Protein AF-A0A319CU36-F1 (afdb_monomer)

Nearest PDB structures (foldseek):
  1zze-assembly2_B  TM=8.181E-01  e=4.217E-07  Sporobolomyces salmonicolor
  8jqk-assembly1_B  TM=8.251E-01  e=8.249E-07  Sporobolomyces salmonicolor
  8jqk-assembly1_A  TM=7.803E-01  e=7.714E-07  Sporobolomyces salmonicolor
  7xwu-assembly2_B  TM=7.631E-01  e=1.692E-02  Candida parapsilosis
  8wdw-assembly2_B  TM=3.072E-01  e=2.120E+00  uncultured bacterium

Organism: NCBI:txid1448320

Sequence (136 aa):
VYAASKTEGERQAWRWIEENKPGFGFNAVLPCFNVKWYVDVEDVARLCIISLLDRSVQSERIFAFGGPAHWEDTIPFLRKLRPENSRIPDAPVGLPRDKTVIHGRGRAEGLLRGFYGREGFTGVQESLRVGVEGME

pLDDT: mean 93.23, std 6.7, range [58.0, 98.44]

Structure (mmCIF, N/CA/C/O backbone):
data_AF-A0A319CU36-F1
#
_entry.id   AF-A0A319CU36-F1
#
loop_
_atom_site.group_PDB
_atom_site.id
_atom_site.type_symbol
_atom_site.label_atom_id
_atom_site.label_alt_id
_atom_site.label_comp_id
_atom_site.label_asym_id
_atom_site.label_entity_id
_atom_site.label_seq_id
_atom_site.pdbx_PDB_ins_code
_atom_site.Cartn_x
_atom_site.Cartn_y
_atom_site.Cartn_z
_atom_site.occupancy
_atom_site.B_iso_or_equiv
_atom_site.auth_seq_id
_atom_site.auth_comp_id
_atom_site.auth_asym_id
_atom_site.auth_atom_id
_atom_site.pdbx_PDB_model_num
ATOM 1 N N . VAL A 1 1 ? -14.267 13.720 -7.935 1.00 86.62 1 VAL A N 1
ATOM 2 C CA . VAL A 1 1 ? -15.339 12.853 -7.385 1.00 86.62 1 VAL A CA 1
ATOM 3 C C . VAL A 1 1 ? -14.776 11.657 -6.619 1.00 86.62 1 VAL A C 1
ATOM 5 O O . VAL A 1 1 ? -15.069 11.572 -5.439 1.00 86.62 1 VAL A O 1
ATOM 8 N N . TYR A 1 2 ? -13.917 10.807 -7.203 1.00 88.88 2 TYR A N 1
ATOM 9 C CA . TYR A 1 2 ? -13.408 9.591 -6.531 1.00 88.88 2 TYR A CA 1
ATOM 10 C C . TYR A 1 2 ? -12.750 9.823 -5.156 1.00 88.88 2 TYR A C 1
ATOM 12 O O . TYR A 1 2 ? -13.160 9.223 -4.169 1.00 88.88 2 TYR A O 1
ATOM 20 N N . ALA A 1 3 ? -11.741 10.700 -5.064 1.00 89.81 3 ALA A N 1
ATOM 21 C CA . ALA A 1 3 ? -11.032 10.913 -3.796 1.00 89.81 3 ALA A CA 1
ATOM 22 C C . ALA A 1 3 ? -11.975 11.447 -2.704 1.00 89.81 3 ALA A C 1
ATOM 24 O O . ALA A 1 3 ? -12.007 10.920 -1.599 1.00 89.81 3 ALA A O 1
ATOM 25 N N . ALA A 1 4 ? -12.816 12.427 -3.054 1.00 93.38 4 ALA A N 1
ATOM 26 C CA . ALA A 1 4 ? -13.830 12.963 -2.151 1.00 93.38 4 ALA A CA 1
ATOM 27 C C . ALA A 1 4 ? -14.831 11.887 -1.699 1.00 93.38 4 ALA A C 1
ATOM 29 O O . ALA A 1 4 ? -15.148 11.826 -0.518 1.00 93.38 4 ALA A O 1
ATOM 30 N N . SER A 1 5 ? -15.286 11.004 -2.597 1.00 94.50 5 SER A N 1
ATOM 31 C CA . SER A 1 5 ? -16.237 9.948 -2.236 1.00 94.50 5 SER A CA 1
ATOM 32 C C . SER A 1 5 ? -15.616 8.876 -1.340 1.00 94.50 5 SER A C 1
ATOM 34 O O . SER A 1 5 ? -16.299 8.364 -0.460 1.00 94.50 5 SER A O 1
ATOM 36 N N . LYS A 1 6 ? -14.333 8.533 -1.529 1.00 93.62 6 LYS A N 1
ATOM 37 C CA . LYS A 1 6 ? -13.625 7.590 -0.645 1.00 93.62 6 LYS A CA 1
ATOM 38 C C . LYS A 1 6 ? -13.392 8.181 0.744 1.00 93.62 6 LYS A C 1
ATOM 40 O O . LYS A 1 6 ? -13.687 7.509 1.726 1.00 93.62 6 LYS A O 1
ATOM 45 N N . THR A 1 7 ? -12.954 9.437 0.819 1.00 94.31 7 THR A N 1
ATOM 46 C CA . THR A 1 7 ? -12.798 10.150 2.094 1.00 94.31 7 THR A CA 1
ATOM 47 C C . THR A 1 7 ? -14.131 10.290 2.825 1.00 94.31 7 THR A C 1
ATOM 49 O O . THR A 1 7 ? -14.204 10.031 4.023 1.00 94.31 7 THR A O 1
ATOM 52 N N . GLU A 1 8 ? -15.198 10.669 2.116 1.00 97.56 8 GLU A N 1
ATOM 53 C CA . GLU A 1 8 ? -16.515 10.823 2.733 1.00 97.56 8 GLU A CA 1
ATOM 54 C C . GLU A 1 8 ? -17.094 9.482 3.182 1.00 97.56 8 GLU A C 1
ATOM 56 O O . GLU A 1 8 ? -17.619 9.392 4.286 1.00 97.56 8 GLU A O 1
ATOM 61 N N . GLY A 1 9 ? -16.954 8.430 2.369 1.00 96.88 9 GLY A N 1
ATOM 62 C CA . GLY A 1 9 ? -17.404 7.086 2.730 1.00 96.88 9 GLY A CA 1
ATOM 63 C C . GLY A 1 9 ? -16.720 6.561 3.992 1.00 96.88 9 GLY A C 1
ATOM 64 O O . GLY A 1 9 ? -17.396 6.059 4.885 1.00 96.88 9 GLY A O 1
ATOM 65 N N . GLU A 1 10 ? -15.400 6.745 4.105 1.00 97.00 10 GLU A N 1
ATOM 66 C CA . GLU A 1 10 ? -14.658 6.411 5.324 1.00 97.00 10 GLU A CA 1
ATOM 67 C C . GLU A 1 10 ? -15.176 7.225 6.524 1.00 97.00 10 GLU A C 1
ATOM 69 O O . GLU A 1 10 ? -15.488 6.655 7.568 1.00 97.00 10 GLU A O 1
ATOM 74 N N . ARG A 1 11 ? -15.347 8.547 6.375 1.00 97.81 11 ARG A N 1
ATOM 75 C CA . ARG A 1 11 ? -15.850 9.420 7.449 1.00 97.81 11 ARG A CA 1
ATOM 76 C C . ARG A 1 11 ? -17.236 9.004 7.945 1.00 97.81 11 ARG A C 1
ATOM 78 O O . ARG A 1 11 ? -17.469 9.016 9.150 1.00 97.81 11 ARG A O 1
ATOM 85 N N . GLN A 1 12 ? -18.147 8.652 7.038 1.00 98.25 12 GLN A N 1
ATOM 86 C CA . GLN A 1 12 ? -19.489 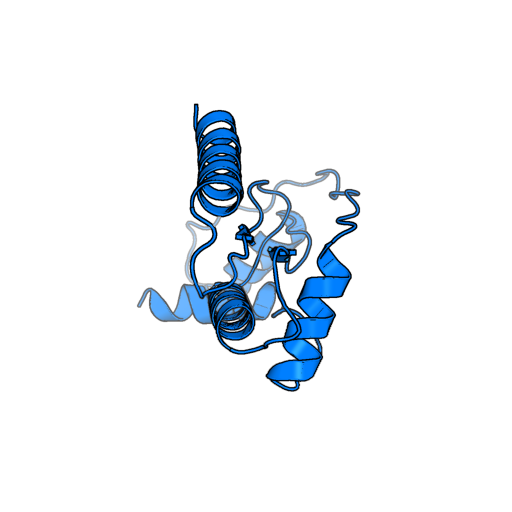8.200 7.413 1.00 98.25 12 GLN A CA 1
ATOM 87 C C . GLN A 1 12 ? -19.467 6.833 8.104 1.00 98.25 12 GLN A C 1
ATOM 89 O O . GLN A 1 12 ? -20.209 6.639 9.062 1.00 98.25 12 GLN A O 1
ATOM 94 N N . ALA A 1 13 ? -18.587 5.917 7.689 1.00 97.69 13 ALA A N 1
ATOM 95 C CA . ALA A 1 13 ? -18.415 4.641 8.381 1.00 97.69 13 ALA A CA 1
ATOM 96 C C . ALA A 1 13 ? -17.951 4.846 9.834 1.00 97.69 13 ALA A C 1
ATOM 98 O O . ALA A 1 13 ? -18.543 4.274 10.746 1.00 97.69 13 ALA A O 1
ATOM 99 N N . TRP A 1 14 ? -16.963 5.719 10.066 1.00 97.94 14 TRP A N 1
ATOM 100 C CA . TRP A 1 14 ? -16.499 6.036 11.423 1.00 97.94 14 TRP A CA 1
ATOM 101 C C . TRP A 1 14 ? -17.598 6.658 12.294 1.00 97.94 14 TRP A C 1
ATOM 103 O O . TRP A 1 14 ? -17.797 6.209 13.420 1.00 97.94 14 TRP A O 1
ATOM 113 N N . ARG A 1 15 ? -18.371 7.616 11.761 1.00 98.12 15 ARG A N 1
ATOM 114 C CA . ARG A 1 15 ? -19.523 8.198 12.479 1.00 98.12 15 ARG A CA 1
ATOM 115 C C . ARG A 1 15 ? -20.544 7.139 12.876 1.00 98.12 15 ARG A C 1
ATOM 117 O O . ARG A 1 15 ? -20.986 7.105 14.019 1.00 98.12 15 ARG A O 1
ATOM 124 N N . TRP A 1 16 ? -20.873 6.236 11.956 1.00 98.06 16 TRP A N 1
ATOM 125 C CA . TRP A 1 16 ? -21.824 5.167 12.237 1.00 98.06 16 TRP A CA 1
ATOM 126 C C . TRP A 1 16 ? -21.345 4.257 13.380 1.00 98.06 16 TRP A C 1
ATOM 128 O O . TRP A 1 16 ? -22.150 3.884 14.232 1.00 98.06 16 TRP A O 1
ATOM 138 N N . ILE A 1 17 ? -20.046 3.944 13.445 1.00 97.62 17 ILE A N 1
ATOM 139 C CA . ILE A 1 17 ? -19.456 3.156 14.540 1.00 97.62 17 ILE A CA 1
ATOM 140 C C . ILE A 1 17 ? -19.575 3.881 15.885 1.00 97.62 17 ILE A C 1
ATOM 142 O O . ILE A 1 17 ? -19.972 3.259 16.871 1.00 97.62 17 ILE A O 1
ATOM 146 N N . GLU A 1 18 ? -19.278 5.182 15.927 1.00 96.12 18 GLU A N 1
ATOM 147 C CA . GLU A 1 18 ? -19.400 6.006 17.140 1.00 96.12 18 GLU A CA 1
ATOM 148 C C . GLU A 1 18 ? -20.848 6.075 17.653 1.00 96.12 18 GLU A C 1
ATOM 150 O O . GLU A 1 18 ? -21.093 5.971 18.860 1.00 96.12 18 GLU A O 1
ATOM 155 N N . GLU A 1 19 ? -21.807 6.210 16.736 1.00 98.19 19 GLU A N 1
ATOM 156 C CA . GLU A 1 19 ? -23.235 6.325 17.040 1.00 98.19 19 GLU A CA 1
ATOM 157 C C . GLU A 1 19 ? -23.857 4.988 17.471 1.00 98.19 19 GLU A C 1
ATOM 159 O O . GLU A 1 19 ? -24.617 4.943 18.440 1.00 98.19 19 GLU A O 1
ATOM 164 N N . ASN A 1 20 ? -23.532 3.892 16.778 1.00 98.19 20 ASN A N 1
ATOM 165 C CA . ASN A 1 20 ? -24.232 2.610 16.928 1.00 98.19 20 ASN A CA 1
ATOM 166 C C . ASN A 1 20 ? -23.520 1.624 17.858 1.00 98.19 20 ASN A C 1
ATOM 168 O O . ASN A 1 20 ? -24.158 0.687 18.334 1.00 98.19 20 ASN A O 1
ATOM 172 N N . LYS A 1 21 ? -22.222 1.822 18.129 1.00 96.50 21 LYS A N 1
ATOM 173 C CA . LYS A 1 21 ? -21.414 1.012 19.061 1.00 96.50 21 LYS A CA 1
ATOM 174 C C . LYS A 1 21 ? -21.625 -0.501 18.881 1.00 96.50 21 LYS A C 1
ATOM 176 O O . LYS A 1 21 ? -22.011 -1.187 19.833 1.00 96.50 21 LYS A O 1
ATOM 181 N N . PRO A 1 22 ? -21.425 -1.035 17.664 1.00 95.81 22 PRO A N 1
ATOM 182 C CA . PRO A 1 22 ? -21.637 -2.453 17.410 1.00 95.81 22 PRO A CA 1
ATOM 183 C C . PRO A 1 22 ? -20.672 -3.319 18.232 1.00 95.81 22 PRO A C 1
ATOM 185 O O . PRO A 1 22 ? -19.607 -2.874 18.652 1.00 95.81 22 PRO A O 1
ATOM 188 N N . GLY A 1 23 ? -21.008 -4.599 18.405 1.00 94.44 23 GLY A N 1
ATOM 189 C CA . GLY A 1 23 ? -20.159 -5.568 19.115 1.00 94.44 23 GLY A CA 1
ATOM 190 C C . GLY A 1 23 ? -18.883 -5.991 18.371 1.00 94.44 23 GLY A C 1
ATOM 191 O O . GLY A 1 23 ? -18.237 -6.949 18.788 1.00 94.44 23 GLY A O 1
ATOM 192 N N . PHE A 1 24 ? -18.538 -5.330 17.264 1.00 92.19 24 PHE A N 1
ATOM 193 C CA . PHE A 1 24 ? -17.346 -5.597 16.462 1.00 92.19 24 PHE A CA 1
ATOM 194 C C . PHE A 1 24 ? -16.522 -4.320 16.273 1.00 92.19 24 PHE A C 1
ATOM 196 O O . PHE A 1 24 ? -17.062 -3.215 16.249 1.00 92.19 24 PHE A O 1
ATOM 203 N N . GLY A 1 25 ? -15.212 -4.483 16.095 1.00 91.44 25 GLY A N 1
ATOM 204 C CA . GLY A 1 25 ? -14.322 -3.395 15.703 1.00 91.44 25 GLY A CA 1
ATOM 205 C C . GLY A 1 25 ? -14.421 -3.070 14.221 1.00 91.44 25 GLY A C 1
ATOM 206 O O . GLY A 1 25 ? -14.632 -3.955 13.392 1.00 91.44 25 GLY A O 1
ATOM 207 N N . PHE A 1 26 ? -14.216 -1.803 13.881 1.00 95.44 26 PHE A N 1
ATOM 208 C CA . PHE A 1 26 ? -14.082 -1.359 12.500 1.00 95.44 26 PHE A CA 1
ATOM 209 C C . PHE A 1 26 ? -12.651 -0.899 12.245 1.00 95.44 26 PHE A C 1
ATOM 211 O O . PHE A 1 26 ? -12.070 -0.173 13.045 1.00 95.44 26 PHE A O 1
ATOM 218 N N . ASN A 1 27 ? -12.092 -1.333 11.122 1.00 97.38 27 ASN A N 1
ATOM 219 C CA . ASN A 1 27 ? -10.771 -0.957 10.644 1.00 97.38 27 ASN A CA 1
ATOM 220 C C . ASN A 1 27 ? -10.898 -0.566 9.170 1.00 97.38 27 ASN A C 1
ATOM 222 O O . ASN A 1 27 ? -11.701 -1.147 8.436 1.00 97.38 27 ASN A O 1
ATOM 226 N N . ALA A 1 28 ? -10.078 0.376 8.719 1.00 97.00 28 ALA A N 1
ATOM 227 C CA . ALA A 1 28 ? -9.982 0.739 7.312 1.00 97.00 28 ALA A CA 1
ATOM 228 C C . ALA A 1 28 ? -8.638 0.262 6.753 1.00 97.00 28 ALA A C 1
ATOM 230 O O . ALA A 1 28 ? -7.589 0.636 7.272 1.00 97.00 28 ALA A O 1
ATOM 231 N N . VAL A 1 29 ? -8.653 -0.526 5.675 1.00 97.12 29 VAL A N 1
ATOM 232 C CA . VAL A 1 29 ? -7.446 -0.877 4.908 1.00 97.12 29 VAL A CA 1
ATOM 233 C C . VAL A 1 29 ? -7.381 0.031 3.685 1.00 97.12 29 VAL A C 1
ATOM 235 O O . VAL A 1 29 ? -8.282 0.027 2.847 1.00 97.12 29 VAL A O 1
ATOM 238 N N . LEU A 1 30 ? -6.325 0.836 3.599 1.00 95.06 30 LEU A N 1
ATOM 239 C CA . LEU A 1 30 ? -6.154 1.875 2.590 1.00 95.06 30 LEU A CA 1
ATOM 240 C C . LEU A 1 30 ? -5.069 1.457 1.590 1.00 95.06 30 LEU A C 1
ATOM 242 O O . LEU A 1 30 ? -3.883 1.662 1.872 1.00 95.06 30 LEU A O 1
ATOM 246 N N . PRO A 1 31 ? -5.440 0.885 0.431 1.00 92.06 31 PRO A N 1
ATOM 247 C CA . PRO A 1 31 ? -4.502 0.674 -0.662 1.00 92.06 31 PRO A CA 1
ATOM 248 C C . PRO A 1 31 ? -4.105 2.007 -1.307 1.00 92.06 31 PRO A C 1
ATOM 250 O O . PRO A 1 31 ? -4.860 2.986 -1.290 1.00 92.06 31 PRO A O 1
ATOM 253 N N . CYS A 1 32 ? -2.906 2.043 -1.889 1.00 83.25 32 CYS A N 1
ATOM 254 C CA . CYS A 1 32 ? -2.379 3.235 -2.543 1.00 83.25 32 CYS A CA 1
ATOM 255 C C . CYS A 1 32 ? -3.287 3.721 -3.689 1.00 83.25 32 CYS A C 1
ATOM 257 O O . CYS A 1 32 ? -3.664 2.968 -4.584 1.00 83.25 32 CYS A O 1
ATOM 259 N N . PHE A 1 33 ? -3.622 5.014 -3.662 1.00 70.06 33 PHE A N 1
ATOM 260 C CA . PHE A 1 33 ? -4.415 5.689 -4.699 1.00 70.06 33 PHE A CA 1
ATOM 261 C C . PHE A 1 33 ? -3.537 6.371 -5.764 1.00 70.06 33 PHE A C 1
ATOM 263 O O . PHE A 1 33 ? -3.977 6.645 -6.878 1.00 70.06 33 PHE A O 1
ATOM 270 N N . ASN A 1 34 ? -2.288 6.676 -5.419 1.00 63.12 34 ASN A N 1
ATOM 271 C CA . ASN A 1 34 ? -1.341 7.389 -6.261 1.00 63.12 34 ASN A CA 1
ATOM 272 C C . ASN A 1 34 ? -0.592 6.425 -7.191 1.00 63.12 34 ASN A C 1
ATOM 274 O O . ASN A 1 34 ? 0.024 5.474 -6.726 1.00 63.12 34 ASN A O 1
ATOM 278 N N . VAL A 1 35 ? -0.528 6.761 -8.487 1.00 63.53 35 VAL A N 1
ATOM 279 C CA . VAL A 1 35 ? 0.221 6.057 -9.564 1.00 63.53 35 VAL A CA 1
ATOM 280 C C . VAL A 1 35 ? 1.733 5.891 -9.320 1.00 63.53 35 VAL A C 1
ATOM 282 O O . VAL A 1 35 ? 2.470 5.462 -10.201 1.00 63.53 35 VAL A O 1
ATOM 285 N N . LYS A 1 36 ? 2.222 6.300 -8.151 1.00 85.75 36 LYS A N 1
ATOM 286 C CA . LYS A 1 36 ? 3.626 6.267 -7.745 1.00 85.75 36 LYS A CA 1
ATOM 287 C C . LYS A 1 36 ? 3.926 5.174 -6.734 1.00 85.75 36 LYS A C 1
ATOM 289 O O . LYS A 1 36 ? 5.093 4.942 -6.457 1.00 85.75 36 LYS A O 1
ATOM 294 N N . TRP A 1 37 ? 2.904 4.527 -6.186 1.00 93.31 37 TRP A N 1
ATOM 295 C CA . TRP A 1 37 ? 3.038 3.404 -5.273 1.00 93.31 37 TRP A CA 1
ATOM 296 C C . TRP A 1 37 ? 2.202 2.240 -5.788 1.00 93.31 37 TRP A C 1
ATOM 298 O O . TRP A 1 37 ? 1.198 2.443 -6.469 1.00 93.31 37 TRP A O 1
ATOM 308 N N . TYR A 1 38 ? 2.636 1.028 -5.476 1.00 93.81 38 TYR A N 1
ATOM 309 C CA . TYR A 1 38 ? 1.877 -0.190 -5.729 1.00 93.81 38 TYR A CA 1
ATOM 310 C C . TYR A 1 38 ? 1.645 -0.926 -4.412 1.00 93.81 38 TYR A C 1
ATOM 312 O O . TYR A 1 38 ? 2.315 -0.678 -3.403 1.00 93.81 38 TYR A O 1
ATOM 320 N N . VAL A 1 39 ? 0.714 -1.866 -4.442 1.00 96.38 39 VAL A N 1
ATOM 321 C CA . VAL A 1 39 ? 0.551 -2.886 -3.416 1.00 96.38 39 VAL A CA 1
ATOM 322 C C . VAL A 1 39 ? 0.071 -4.159 -4.095 1.00 96.38 39 VAL A C 1
ATOM 324 O O . VAL A 1 39 ? -0.734 -4.095 -5.024 1.00 96.38 39 VAL A O 1
ATOM 327 N N . ASP A 1 40 ? 0.592 -5.298 -3.654 1.00 96.31 40 ASP A N 1
ATOM 328 C CA . ASP A 1 40 ? 0.130 -6.591 -4.133 1.00 96.31 40 ASP A CA 1
ATOM 329 C C . ASP A 1 40 ? -1.273 -6.901 -3.591 1.00 96.31 40 ASP A C 1
ATOM 331 O O . ASP A 1 40 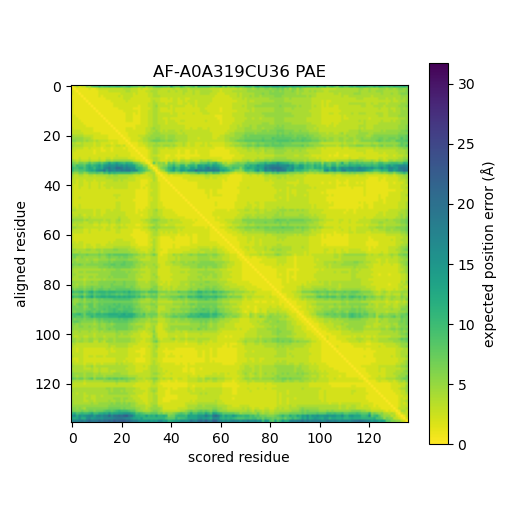? -1.583 -6.629 -2.425 1.00 96.31 40 ASP A O 1
ATOM 335 N N . VAL A 1 41 ? -2.140 -7.455 -4.441 1.00 95.81 41 VAL A N 1
ATOM 336 C CA . VAL A 1 41 ? -3.542 -7.715 -4.085 1.00 95.81 41 VAL A CA 1
ATOM 337 C C . VAL A 1 41 ? -3.670 -8.727 -2.948 1.00 95.81 41 VAL A C 1
ATOM 339 O O . VAL A 1 41 ? -4.544 -8.578 -2.090 1.00 95.81 41 VAL A O 1
ATOM 342 N N . GLU A 1 42 ? -2.780 -9.716 -2.877 1.00 97.06 42 GLU A N 1
ATOM 343 C CA . GLU A 1 42 ? -2.809 -10.682 -1.793 1.00 97.06 42 GLU A CA 1
ATOM 344 C C . GLU A 1 42 ? -2.370 -10.050 -0.470 1.00 97.06 42 GLU A C 1
ATOM 346 O O . GLU A 1 42 ? -2.857 -10.441 0.588 1.00 97.06 42 GLU A O 1
ATOM 351 N N . AS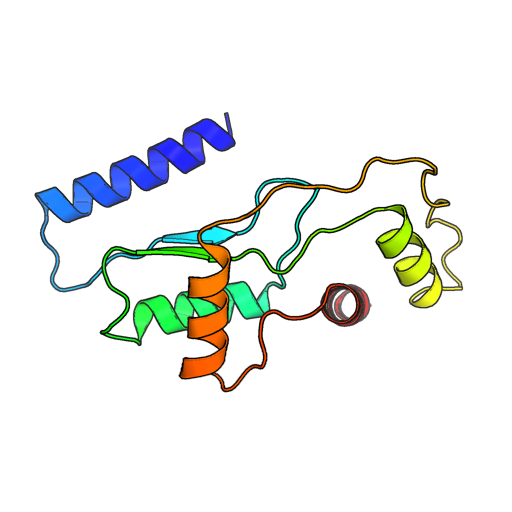P A 1 43 ? -1.476 -9.058 -0.486 1.00 98.19 43 ASP A N 1
ATOM 352 C CA . ASP A 1 43 ? -1.127 -8.319 0.732 1.00 98.19 43 ASP A CA 1
ATOM 353 C C . ASP A 1 43 ? -2.287 -7.473 1.245 1.00 98.19 43 ASP A C 1
ATOM 355 O O . ASP A 1 43 ? -2.517 -7.423 2.454 1.00 98.19 43 ASP A O 1
ATOM 359 N N . VAL A 1 44 ? -3.075 -6.873 0.349 1.00 98.00 44 VAL A N 1
ATOM 360 C CA . VAL A 1 44 ? -4.326 -6.206 0.739 1.00 98.00 44 VAL A CA 1
ATOM 361 C C . VAL A 1 44 ? -5.286 -7.214 1.375 1.00 98.00 44 VAL A C 1
ATOM 363 O O . VAL A 1 44 ? -5.824 -6.948 2.449 1.00 98.00 44 VAL A O 1
ATOM 366 N N . ALA A 1 45 ? -5.456 -8.394 0.770 1.00 98.06 45 ALA A N 1
ATOM 367 C CA . ALA A 1 45 ? -6.312 -9.447 1.316 1.00 98.06 45 ALA A CA 1
ATOM 368 C C . ALA A 1 45 ? -5.833 -9.929 2.698 1.00 98.06 45 ALA A C 1
ATOM 370 O O . ALA A 1 45 ? -6.635 -10.029 3.629 1.00 98.06 45 ALA A O 1
ATOM 371 N N . ARG A 1 46 ? -4.523 -10.151 2.867 1.00 98.38 46 ARG A N 1
ATOM 372 C CA . ARG A 1 46 ? -3.913 -10.503 4.158 1.00 98.38 46 ARG A CA 1
ATOM 373 C C . ARG A 1 46 ? -4.195 -9.438 5.212 1.00 98.38 46 ARG A C 1
ATOM 375 O O . ARG A 1 46 ? -4.620 -9.789 6.309 1.00 98.38 46 ARG A O 1
ATOM 382 N N . LEU A 1 47 ? -4.022 -8.156 4.888 1.00 98.44 47 LEU A N 1
ATOM 383 C CA . LEU A 1 47 ? -4.308 -7.053 5.812 1.00 98.44 47 LEU A CA 1
ATOM 384 C C . LEU A 1 47 ? -5.794 -6.971 6.185 1.00 98.44 47 LEU A C 1
ATOM 386 O O . LEU A 1 47 ? -6.101 -6.726 7.351 1.00 98.44 47 LEU A O 1
ATOM 390 N N . CYS A 1 48 ? -6.715 -7.237 5.256 1.00 98.06 48 CYS A N 1
ATOM 391 C CA . CYS A 1 48 ? -8.144 -7.341 5.567 1.00 98.06 48 CYS A CA 1
ATOM 392 C C . CYS A 1 48 ? -8.435 -8.497 6.538 1.00 98.06 48 CYS A C 1
ATOM 394 O O . CYS A 1 48 ? -9.171 -8.310 7.503 1.00 98.06 48 CYS A O 1
ATOM 396 N N . ILE A 1 49 ? -7.827 -9.671 6.326 1.00 98.19 49 ILE A N 1
ATOM 397 C CA . ILE A 1 49 ? -7.980 -10.829 7.223 1.00 98.19 49 ILE A CA 1
ATOM 398 C C . ILE A 1 49 ? -7.419 -10.515 8.613 1.00 98.19 49 ILE A C 1
ATOM 400 O O . ILE A 1 49 ? -8.081 -10.772 9.615 1.00 98.19 49 ILE A O 1
ATOM 404 N N . ILE A 1 50 ? -6.232 -9.909 8.686 1.00 97.88 50 ILE A N 1
ATOM 405 C CA . ILE A 1 50 ? -5.627 -9.484 9.955 1.00 97.88 50 ILE A CA 1
ATOM 406 C C . ILE A 1 50 ? -6.551 -8.510 10.685 1.00 97.88 50 ILE A C 1
ATOM 408 O O . ILE A 1 50 ? -6.826 -8.699 11.863 1.00 97.88 50 ILE A O 1
ATOM 412 N N . SER A 1 51 ? -7.089 -7.519 9.972 1.00 96.56 51 SER A N 1
ATOM 413 C CA . SER A 1 51 ? -8.015 -6.523 10.529 1.00 96.56 51 SER A CA 1
ATOM 414 C C . SER A 1 51 ? -9.291 -7.130 11.111 1.00 96.56 51 SER A C 1
ATOM 416 O O . SER A 1 51 ? -9.945 -6.492 11.933 1.00 96.56 51 SER A O 1
ATOM 418 N N . LEU A 1 52 ? -9.672 -8.324 10.653 1.00 96.06 52 LEU A N 1
ATOM 419 C CA . LEU A 1 52 ? -10.845 -9.047 11.128 1.00 96.06 52 LEU A CA 1
ATOM 420 C C . LEU A 1 52 ? -10.519 -9.975 12.308 1.00 96.06 52 LEU A C 1
ATOM 422 O O . LEU A 1 52 ? -11.345 -10.132 13.204 1.00 96.06 52 LEU A O 1
ATOM 426 N N . LEU A 1 53 ? -9.349 -10.620 12.293 1.00 96.38 53 LEU A N 1
ATOM 427 C CA . LEU A 1 53 ? -9.015 -11.711 13.215 1.00 96.38 53 LEU A CA 1
ATOM 428 C C . LEU A 1 53 ? -8.126 -11.288 14.392 1.00 96.38 53 LEU A C 1
ATOM 430 O O . LEU A 1 53 ? -8.228 -11.871 15.474 1.00 96.38 53 LEU A O 1
ATOM 434 N N . ASP A 1 54 ? -7.252 -10.302 14.204 1.00 95.62 54 ASP A N 1
ATOM 435 C CA . ASP A 1 54 ? -6.343 -9.838 15.248 1.00 95.62 54 ASP A CA 1
ATOM 436 C C . ASP A 1 54 ? -7.051 -8.834 16.165 1.00 95.62 54 ASP A C 1
ATOM 438 O O . ASP A 1 54 ? -7.310 -7.684 15.808 1.00 95.62 54 ASP A O 1
ATOM 442 N N . ARG A 1 55 ? -7.342 -9.267 17.396 1.00 93.44 55 ARG A N 1
ATOM 443 C CA . ARG A 1 55 ? -8.012 -8.436 18.408 1.00 93.44 55 ARG A CA 1
ATOM 444 C C . ARG A 1 55 ? -7.194 -7.217 18.840 1.00 93.44 55 ARG A C 1
ATOM 446 O O . ARG A 1 55 ? -7.765 -6.318 19.447 1.00 93.44 55 ARG A O 1
ATOM 453 N N . SER A 1 56 ? -5.888 -7.181 18.562 1.00 93.75 56 SER A N 1
ATOM 454 C CA . SER A 1 56 ? -5.055 -6.000 18.816 1.00 93.75 56 SER A CA 1
ATOM 455 C C . SER A 1 56 ? -5.244 -4.899 17.770 1.00 93.75 56 SER A C 1
ATOM 457 O O . SER A 1 56 ? -4.829 -3.768 18.006 1.00 93.75 56 SER A O 1
ATOM 459 N N . VAL A 1 57 ? -5.885 -5.210 16.639 1.00 96.38 57 VAL A N 1
ATOM 460 C CA . VAL A 1 57 ? -6.131 -4.280 15.536 1.00 96.38 57 VAL A CA 1
ATOM 461 C C . VAL A 1 57 ? -7.567 -3.788 15.622 1.00 96.38 57 VAL A C 1
ATOM 463 O O . VAL A 1 57 ? -8.496 -4.464 15.181 1.00 96.38 57 VAL A O 1
ATOM 466 N N . GLN A 1 58 ? -7.773 -2.630 16.241 1.00 94.69 58 GLN A N 1
ATOM 467 C CA . GLN A 1 58 ? -9.102 -2.065 16.483 1.00 94.69 58 GLN A CA 1
ATOM 468 C C . GLN A 1 58 ? -9.085 -0.560 16.240 1.00 94.69 58 GLN A C 1
ATOM 470 O O . GLN A 1 58 ? -8.227 0.144 16.772 1.00 94.69 58 GLN A O 1
ATOM 475 N N . SER A 1 59 ? -10.061 -0.063 15.479 1.00 95.44 59 SER A N 1
ATOM 476 C CA . SER A 1 59 ? -10.181 1.359 15.145 1.00 95.44 59 SER A CA 1
ATOM 477 C C . SER A 1 59 ? -8.938 1.923 14.444 1.00 95.44 59 SER A C 1
ATOM 479 O O . SER A 1 59 ? -8.556 3.073 14.657 1.00 95.44 59 SER A O 1
ATOM 481 N N . GLU A 1 60 ? -8.294 1.114 13.596 1.00 96.69 60 GLU A N 1
ATOM 482 C CA . GLU A 1 60 ? -7.074 1.484 12.876 1.00 96.69 60 GLU A CA 1
ATOM 483 C C . GLU A 1 60 ? -7.330 1.839 11.404 1.00 96.69 60 GLU A C 1
ATOM 485 O O . GLU A 1 60 ? -8.192 1.279 10.721 1.00 96.69 60 GLU A O 1
ATOM 490 N N . ARG A 1 61 ? -6.491 2.745 10.888 1.00 96.81 61 ARG A N 1
ATOM 491 C CA . ARG A 1 61 ? -6.300 2.990 9.453 1.00 96.81 61 ARG A CA 1
ATOM 492 C C . ARG A 1 61 ? -4.985 2.347 9.025 1.00 96.81 61 ARG A C 1
ATOM 494 O O . ARG A 1 61 ? -3.911 2.819 9.393 1.00 96.81 61 ARG A O 1
ATOM 501 N N . ILE A 1 62 ? -5.064 1.276 8.247 1.00 97.56 62 ILE A N 1
ATOM 502 C CA . ILE A 1 62 ? -3.923 0.456 7.839 1.00 97.56 62 ILE A CA 1
ATOM 503 C C . ILE A 1 62 ? -3.497 0.855 6.430 1.00 97.56 62 ILE A C 1
ATOM 505 O O . ILE A 1 62 ? -4.238 0.682 5.464 1.00 97.56 62 ILE A O 1
ATOM 509 N N . PHE A 1 63 ? -2.281 1.377 6.302 1.00 96.38 63 PHE A N 1
ATOM 510 C CA . PHE A 1 63 ? -1.751 1.891 5.042 1.00 96.38 63 PHE A CA 1
ATOM 511 C C . PHE A 1 63 ? -1.079 0.766 4.245 1.00 96.38 63 PHE A C 1
ATOM 513 O O . PHE A 1 63 ? 0.098 0.461 4.444 1.00 96.38 63 PHE A O 1
ATOM 520 N N . ALA A 1 64 ? -1.824 0.175 3.311 1.00 96.88 64 ALA A N 1
ATOM 521 C CA . ALA A 1 64 ? -1.370 -0.902 2.436 1.00 96.88 64 A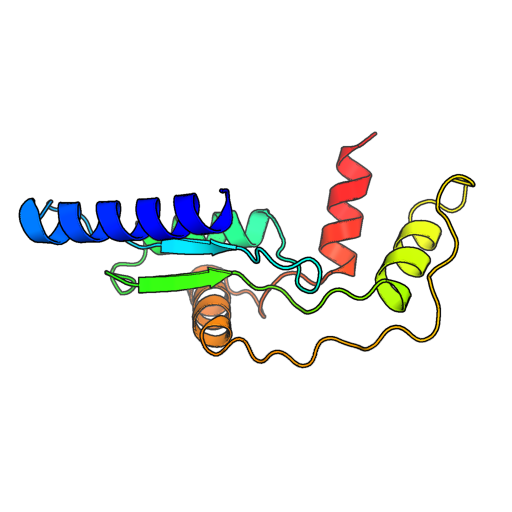LA A CA 1
ATOM 522 C C . ALA A 1 64 ? -0.572 -0.344 1.238 1.00 96.88 64 ALA A C 1
ATOM 524 O O . ALA A 1 64 ? -1.090 -0.189 0.133 1.00 96.88 64 ALA A O 1
ATOM 525 N N . PHE A 1 65 ? 0.692 0.011 1.486 1.00 96.12 65 PHE A N 1
ATOM 526 C CA . PHE A 1 65 ? 1.606 0.624 0.516 1.00 96.12 65 PHE A CA 1
ATOM 527 C C . PHE A 1 65 ? 2.852 -0.258 0.358 1.00 96.12 65 PHE A C 1
ATOM 529 O O . PHE A 1 65 ? 3.783 -0.177 1.161 1.00 96.12 65 PHE A O 1
ATOM 536 N N . GLY A 1 66 ? 2.874 -1.095 -0.683 1.00 94.81 66 GLY A N 1
ATOM 537 C CA . GLY A 1 66 ? 3.926 -2.087 -0.920 1.00 94.81 66 GLY A CA 1
ATOM 538 C C . GLY A 1 66 ? 5.292 -1.457 -1.163 1.00 94.81 66 GLY A C 1
ATOM 539 O O . GLY A 1 66 ? 6.251 -1.708 -0.429 1.00 94.81 66 GLY A O 1
ATOM 540 N N . GLY A 1 67 ? 5.360 -0.550 -2.131 1.00 93.38 67 GLY A N 1
ATOM 541 C CA . GLY A 1 67 ? 6.559 0.228 -2.418 1.00 93.38 67 GLY A CA 1
ATOM 542 C C . GLY A 1 67 ? 6.324 1.272 -3.507 1.00 93.38 67 GLY A C 1
ATOM 543 O O . GLY A 1 67 ? 5.258 1.279 -4.131 1.00 93.38 67 GLY A O 1
ATOM 544 N N . PRO A 1 68 ? 7.301 2.158 -3.751 1.00 92.25 68 PRO A N 1
ATOM 545 C CA . PRO A 1 68 ? 7.246 3.066 -4.882 1.00 92.25 68 PRO A CA 1
ATOM 546 C C . PRO A 1 68 ? 7.329 2.278 -6.198 1.00 92.25 68 PRO A C 1
ATOM 548 O O . PRO A 1 68 ? 8.101 1.330 -6.326 1.00 92.25 68 PRO A O 1
ATOM 551 N N . ALA A 1 69 ? 6.539 2.690 -7.183 1.00 88.75 69 ALA A N 1
ATOM 552 C CA . ALA A 1 69 ? 6.576 2.205 -8.554 1.00 88.75 69 ALA A CA 1
ATOM 553 C C . ALA A 1 69 ? 7.168 3.293 -9.457 1.00 88.75 69 ALA A C 1
ATOM 555 O O . ALA A 1 69 ? 6.810 4.471 -9.356 1.00 88.75 69 ALA A O 1
ATOM 556 N N . HIS A 1 70 ? 8.068 2.903 -10.357 1.00 91.38 70 HIS A N 1
ATOM 557 C CA . HIS A 1 70 ? 8.721 3.825 -11.277 1.00 91.38 70 HIS A CA 1
ATOM 558 C C . HIS A 1 70 ? 8.764 3.243 -12.687 1.00 91.38 70 HIS A C 1
ATOM 560 O O . HIS A 1 70 ? 9.154 2.095 -12.873 1.00 91.38 70 HIS A O 1
ATOM 566 N N . TRP A 1 71 ? 8.391 4.036 -13.693 1.00 91.19 71 TRP A N 1
ATOM 567 C CA . TRP A 1 71 ? 8.272 3.540 -15.067 1.00 91.19 71 TRP A CA 1
ATOM 568 C C . TRP A 1 71 ? 9.602 3.074 -15.666 1.00 91.19 71 TRP A C 1
ATOM 570 O O . TRP A 1 71 ? 9.600 2.080 -16.388 1.00 91.19 71 TRP A O 1
ATOM 580 N N . GLU A 1 72 ? 10.720 3.717 -15.308 1.00 92.12 72 GLU A N 1
ATOM 581 C CA . GLU A 1 72 ? 12.065 3.273 -15.722 1.00 92.12 72 GLU A CA 1
ATOM 582 C C . GLU A 1 72 ? 12.464 1.913 -15.130 1.00 92.12 72 GLU A C 1
ATOM 584 O O . GLU A 1 72 ? 13.356 1.274 -15.669 1.00 92.12 72 GLU A O 1
ATOM 589 N N . ASP A 1 73 ? 11.787 1.434 -14.079 1.00 90.38 73 ASP A N 1
ATOM 590 C CA . ASP A 1 73 ? 12.046 0.110 -13.496 1.00 90.38 73 ASP A CA 1
ATOM 591 C C . ASP A 1 73 ? 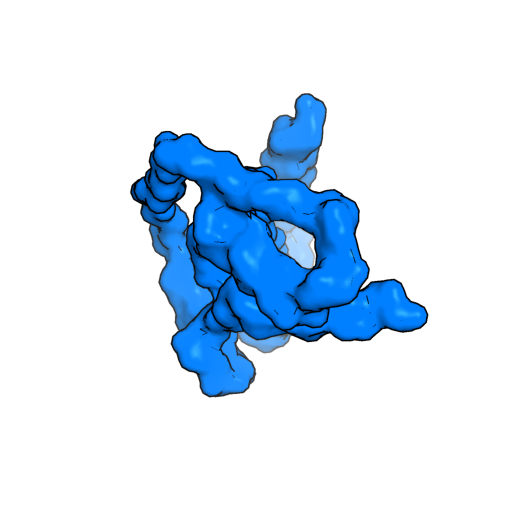10.985 -0.911 -13.951 1.00 90.38 73 ASP A C 1
ATOM 593 O O . ASP A 1 73 ? 11.298 -2.047 -14.313 1.00 90.38 73 ASP A O 1
ATOM 597 N N . THR A 1 74 ? 9.714 -0.495 -13.974 1.00 92.00 74 THR A N 1
ATOM 598 C CA . THR A 1 74 ? 8.561 -1.350 -14.283 1.00 92.00 74 THR A CA 1
ATOM 599 C C . THR A 1 74 ? 8.526 -1.791 -15.745 1.00 92.00 74 THR A C 1
ATOM 601 O O . THR A 1 74 ? 8.316 -2.972 -16.018 1.00 92.00 74 THR A O 1
ATOM 604 N N . ILE A 1 75 ? 8.725 -0.876 -16.703 1.00 93.94 75 ILE A N 1
ATOM 605 C CA . ILE A 1 75 ? 8.612 -1.201 -18.136 1.00 93.94 75 ILE A CA 1
ATOM 606 C C . ILE A 1 75 ? 9.705 -2.179 -18.589 1.00 93.94 75 ILE A C 1
ATOM 608 O O . ILE A 1 75 ? 9.357 -3.180 -19.221 1.00 93.94 75 ILE A O 1
ATOM 612 N N . PRO A 1 76 ? 10.998 -1.984 -18.255 1.00 94.31 76 PRO A N 1
ATOM 613 C CA . PRO A 1 76 ? 12.027 -2.958 -18.613 1.00 94.31 76 PRO A CA 1
ATOM 614 C C . PRO A 1 76 ? 11.752 -4.345 -18.031 1.00 94.31 76 PRO A C 1
ATOM 616 O O . PRO A 1 76 ? 11.966 -5.354 -18.705 1.00 94.31 76 PRO A O 1
ATOM 619 N N . PHE A 1 77 ? 11.219 -4.410 -16.808 1.00 94.31 77 PHE A N 1
ATOM 620 C CA . PHE A 1 77 ? 10.836 -5.678 -16.201 1.00 94.31 77 PHE A CA 1
ATOM 621 C C . PHE A 1 77 ? 9.659 -6.346 -16.930 1.00 94.31 77 PHE A C 1
ATOM 623 O O . PHE A 1 77 ? 9.735 -7.534 -17.235 1.00 94.31 77 PHE A O 1
ATOM 630 N N . LEU A 1 78 ? 8.617 -5.594 -17.302 1.00 93.31 78 LEU A N 1
ATOM 631 C CA . LEU A 1 78 ? 7.507 -6.114 -18.113 1.00 93.31 78 LEU A CA 1
ATOM 632 C C . LEU A 1 78 ? 7.978 -6.650 -19.473 1.00 93.31 78 LEU A C 1
ATOM 634 O O . LEU A 1 78 ? 7.549 -7.724 -19.889 1.00 93.31 78 LEU A O 1
ATOM 638 N N . ARG A 1 79 ? 8.904 -5.951 -20.143 1.00 94.31 79 ARG A N 1
ATOM 639 C CA . ARG A 1 79 ? 9.515 -6.429 -21.396 1.00 94.31 79 ARG A CA 1
ATOM 640 C C . ARG A 1 79 ? 10.296 -7.724 -21.189 1.00 94.31 79 ARG A C 1
ATOM 642 O O . ARG A 1 79 ? 10.214 -8.615 -22.023 1.00 94.31 79 ARG A O 1
ATOM 649 N N . LYS A 1 80 ? 11.008 -7.863 -20.064 1.00 94.25 80 LYS A N 1
ATOM 650 C CA . LYS A 1 80 ? 11.691 -9.114 -19.701 1.00 94.25 80 LYS A CA 1
ATOM 651 C C . LYS A 1 80 ? 10.705 -10.266 -19.473 1.00 94.25 80 LYS A C 1
ATOM 653 O O . LYS A 1 80 ? 11.012 -11.391 -19.848 1.00 94.25 80 LYS A O 1
ATOM 658 N N . LEU A 1 81 ? 9.543 -10.000 -18.875 1.00 93.81 81 LEU A N 1
ATOM 659 C CA . LEU A 1 81 ? 8.496 -11.009 -18.663 1.00 93.81 81 LEU A CA 1
ATOM 660 C C . LEU A 1 81 ? 7.769 -11.418 -19.953 1.00 93.81 81 LEU A C 1
ATOM 662 O O . LEU A 1 81 ? 7.198 -12.509 -20.016 1.00 93.81 81 LEU A O 1
ATOM 666 N N . ARG A 1 82 ? 7.744 -10.543 -20.965 1.00 92.31 82 ARG A N 1
ATOM 667 C CA . ARG A 1 82 ? 7.050 -10.752 -22.245 1.00 92.31 82 ARG A CA 1
ATOM 668 C C . ARG A 1 82 ? 7.919 -10.272 -23.420 1.00 92.31 82 ARG A C 1
ATOM 670 O O . ARG A 1 82 ? 7.554 -9.294 -24.075 1.00 92.31 82 ARG A O 1
ATOM 677 N N . PRO A 1 83 ? 9.048 -10.949 -23.706 1.00 93.25 83 PRO A N 1
ATOM 678 C CA . PRO A 1 83 ? 10.006 -10.504 -24.723 1.00 93.25 83 PRO A CA 1
ATOM 679 C C . PRO A 1 83 ? 9.404 -10.470 -26.133 1.00 93.25 83 PRO A C 1
ATOM 681 O O . PRO A 1 83 ? 9.743 -9.595 -26.923 1.00 93.25 83 PRO A O 1
ATOM 684 N N . GLU A 1 84 ? 8.450 -11.360 -26.413 1.00 92.69 84 GLU A N 1
ATOM 685 C CA . GLU A 1 84 ? 7.761 -11.446 -27.706 1.00 92.69 84 GLU A CA 1
ATOM 686 C C . GLU A 1 84 ? 6.693 -10.352 -27.907 1.00 92.69 84 GLU A C 1
ATOM 688 O O . GLU A 1 84 ? 6.141 -10.199 -28.997 1.00 92.69 84 GLU A O 1
ATOM 693 N N . ASN A 1 85 ? 6.366 -9.568 -26.871 1.00 91.88 85 ASN A N 1
ATOM 694 C CA . ASN A 1 85 ? 5.334 -8.538 -26.954 1.00 91.88 85 ASN A CA 1
ATOM 695 C C . ASN A 1 85 ? 5.913 -7.181 -27.389 1.00 91.88 85 ASN A C 1
ATOM 697 O O . ASN A 1 85 ? 6.264 -6.332 -26.567 1.00 91.88 85 ASN A O 1
ATOM 701 N N . SER A 1 86 ? 5.912 -6.935 -28.699 1.00 92.19 86 SER A N 1
ATOM 702 C CA . SER A 1 86 ? 6.357 -5.671 -29.307 1.00 92.19 86 SER A CA 1
ATOM 703 C C . SER A 1 86 ? 5.455 -4.461 -29.017 1.00 92.19 86 SER A C 1
ATOM 705 O O . SER A 1 86 ? 5.808 -3.338 -29.375 1.00 92.19 86 SER A O 1
ATOM 707 N N . ARG A 1 87 ? 4.299 -4.653 -28.362 1.00 95.00 87 ARG A N 1
ATOM 708 C CA . ARG A 1 87 ? 3.364 -3.568 -28.012 1.00 95.00 87 ARG A CA 1
ATOM 709 C C . ARG A 1 87 ? 3.725 -2.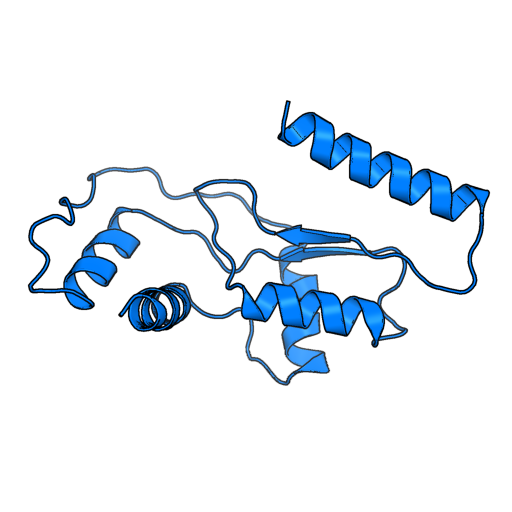860 -26.709 1.00 95.00 87 ARG A C 1
ATOM 711 O O . ARG A 1 87 ? 3.115 -1.838 -26.402 1.00 95.00 87 ARG A O 1
ATOM 718 N N . ILE A 1 88 ? 4.664 -3.398 -25.929 1.00 94.38 88 ILE A N 1
ATOM 719 C CA . ILE A 1 88 ? 5.135 -2.748 -24.704 1.00 94.38 88 ILE A CA 1
ATOM 720 C C . ILE A 1 88 ? 6.064 -1.594 -25.115 1.00 94.38 88 ILE A C 1
ATOM 722 O O . ILE A 1 88 ? 7.108 -1.860 -25.713 1.00 94.38 88 ILE A O 1
ATOM 726 N N . PRO A 1 89 ? 5.720 -0.325 -24.825 1.00 94.62 89 PRO A N 1
ATOM 727 C CA . PRO A 1 89 ? 6.542 0.815 -25.222 1.00 94.62 89 PRO A CA 1
ATOM 728 C C . PRO A 1 89 ? 7.875 0.836 -24.466 1.00 94.62 89 PRO A C 1
ATOM 730 O O . PRO A 1 89 ? 8.061 0.121 -23.479 1.00 94.62 89 PRO A O 1
ATOM 733 N N . ASP A 1 90 ? 8.801 1.679 -24.916 1.00 94.62 90 ASP A N 1
ATOM 734 C CA . ASP A 1 90 ? 10.007 1.979 -24.147 1.00 94.62 90 ASP A CA 1
ATOM 735 C C . ASP A 1 90 ? 9.672 2.804 -22.903 1.00 94.62 90 ASP A C 1
ATOM 737 O O . ASP A 1 90 ? 8.6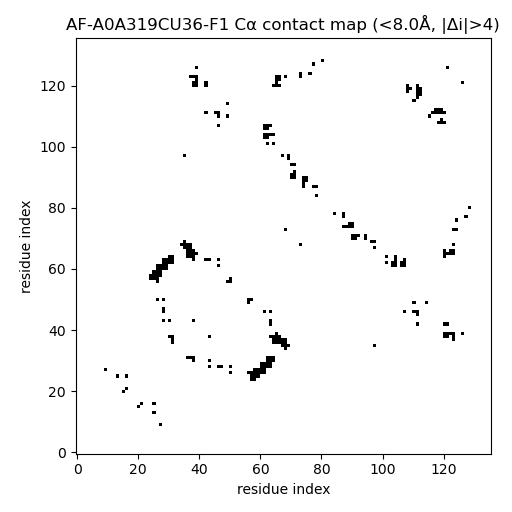73 3.531 -22.848 1.00 94.62 90 ASP A O 1
ATOM 741 N N . ALA A 1 91 ? 10.515 2.678 -21.880 1.00 93.62 91 ALA A N 1
ATOM 742 C CA . ALA A 1 91 ? 10.332 3.445 -20.664 1.00 93.62 91 ALA A CA 1
ATOM 743 C C . ALA A 1 91 ? 10.584 4.941 -20.929 1.00 93.62 91 ALA A C 1
ATOM 745 O O . ALA A 1 91 ? 11.561 5.286 -21.597 1.00 93.62 91 ALA A O 1
ATOM 746 N N . PRO A 1 92 ? 9.751 5.846 -20.386 1.00 92.38 92 PRO A N 1
ATOM 747 C CA . PRO A 1 92 ? 10.072 7.268 -20.377 1.00 92.38 92 PRO A CA 1
ATOM 748 C C . PRO A 1 92 ? 11.345 7.505 -19.555 1.00 92.38 92 PRO A C 1
ATOM 750 O O . PRO A 1 92 ? 11.506 6.894 -18.503 1.00 92.38 92 PRO A O 1
ATOM 753 N N . VAL A 1 93 ? 12.221 8.401 -20.015 1.00 92.69 93 VAL A N 1
ATOM 754 C CA . VAL A 1 93 ? 13.524 8.688 -19.388 1.00 92.69 93 VAL A CA 1
ATOM 755 C C . VAL A 1 93 ? 13.492 10.028 -18.653 1.00 92.69 93 VAL A C 1
ATOM 757 O O . VAL A 1 93 ? 12.876 10.986 -19.122 1.00 92.69 93 VAL A O 1
ATOM 760 N N . GLY A 1 94 ? 14.196 10.113 -17.525 1.00 91.69 94 GLY A N 1
ATOM 761 C CA . GLY A 1 94 ? 14.371 11.344 -16.757 1.00 91.69 94 GLY A CA 1
ATOM 762 C C . GLY A 1 94 ? 13.181 11.662 -15.856 1.00 91.69 94 GLY A C 1
ATOM 763 O O . GLY A 1 94 ? 12.984 12.821 -15.482 1.00 91.69 94 GLY A O 1
ATOM 764 N N . LEU A 1 95 ? 12.366 10.659 -15.511 1.00 88.69 95 LEU A N 1
ATOM 765 C CA . LEU A 1 95 ? 11.239 10.879 -14.615 1.00 88.69 95 LEU A CA 1
ATOM 766 C C . LEU A 1 95 ? 11.723 11.036 -13.165 1.00 88.69 95 LEU A C 1
ATOM 768 O O . LEU A 1 95 ? 12.569 10.276 -12.693 1.00 88.69 95 LEU A O 1
ATOM 772 N N . PRO A 1 96 ? 11.174 12.002 -12.408 1.00 90.44 96 PRO A N 1
ATOM 773 C CA . PRO A 1 96 ? 11.497 12.124 -10.998 1.00 90.44 96 PRO A CA 1
ATOM 774 C C . PRO A 1 96 ? 10.949 10.920 -10.224 1.00 90.44 96 PRO A C 1
ATOM 776 O O . PRO A 1 96 ? 9.770 10.559 -10.344 1.00 90.44 96 PRO A O 1
ATOM 779 N N . ARG A 1 97 ? 11.801 10.341 -9.372 1.00 89.56 97 ARG A N 1
ATOM 780 C CA . ARG A 1 97 ? 11.395 9.311 -8.412 1.00 89.56 97 ARG A CA 1
ATOM 781 C C . ARG A 1 97 ? 10.551 9.919 -7.300 1.00 89.56 97 ARG A C 1
ATOM 783 O O . ARG A 1 97 ? 10.824 11.023 -6.825 1.00 89.56 97 ARG A O 1
ATOM 790 N N . ASP A 1 98 ? 9.532 9.172 -6.891 1.00 89.31 98 ASP A N 1
ATOM 791 C CA . ASP A 1 98 ? 8.679 9.535 -5.767 1.00 89.31 98 ASP A CA 1
ATOM 792 C C . ASP A 1 98 ? 9.504 9.579 -4.473 1.00 89.31 98 ASP A C 1
ATOM 794 O O . ASP A 1 98 ? 10.304 8.683 -4.203 1.00 89.31 98 ASP A O 1
ATOM 798 N N . LYS A 1 99 ? 9.341 10.654 -3.700 1.00 90.94 99 LYS A N 1
ATOM 799 C CA . LYS A 1 99 ? 10.037 10.872 -2.420 1.00 90.94 99 LYS A CA 1
ATOM 800 C C . LYS A 1 99 ? 9.062 10.886 -1.244 1.00 90.94 99 LYS A C 1
ATOM 802 O O . LYS A 1 99 ? 9.413 11.349 -0.160 1.00 90.94 99 LYS A O 1
ATOM 807 N N . THR A 1 100 ? 7.819 10.458 -1.460 1.00 91.25 100 THR A N 1
ATOM 808 C CA . THR A 1 100 ? 6.801 10.494 -0.419 1.00 91.25 100 THR A CA 1
ATOM 809 C C . THR A 1 100 ? 7.126 9.461 0.651 1.00 91.25 100 THR A C 1
ATOM 811 O O . THR A 1 100 ? 7.404 8.300 0.360 1.00 91.25 100 THR A O 1
ATOM 814 N N . VAL A 1 101 ? 7.067 9.883 1.913 1.00 91.19 101 VAL A N 1
ATOM 815 C CA . VAL A 1 101 ? 7.190 8.989 3.065 1.00 91.19 101 VAL A CA 1
ATOM 816 C C . VAL A 1 101 ? 5.790 8.647 3.561 1.00 91.19 101 VAL A C 1
ATOM 818 O O . VAL A 1 101 ? 5.010 9.530 3.915 1.00 91.19 101 VAL A O 1
ATOM 821 N N . ILE A 1 102 ? 5.465 7.356 3.598 1.00 92.81 102 ILE A N 1
ATOM 822 C CA . ILE A 1 102 ? 4.173 6.865 4.086 1.00 92.81 102 ILE A CA 1
ATOM 823 C C . ILE A 1 102 ? 4.311 6.500 5.565 1.00 92.81 102 ILE A C 1
ATOM 825 O O . ILE A 1 102 ? 4.689 5.381 5.908 1.00 92.81 102 ILE A O 1
ATOM 829 N N . HIS A 1 103 ? 3.993 7.444 6.454 1.00 90.94 103 HIS A N 1
ATOM 83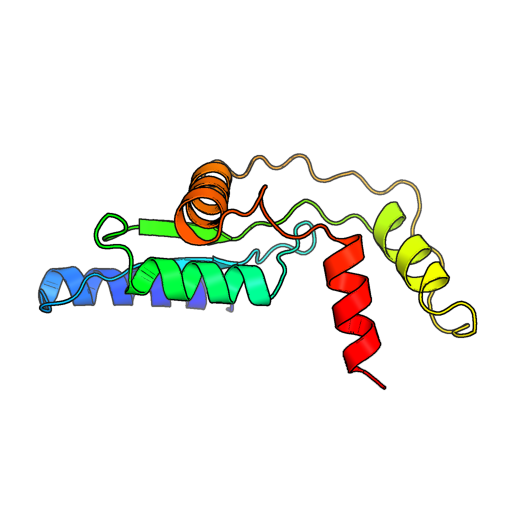0 C CA . HIS A 1 103 ? 4.184 7.284 7.903 1.00 90.94 103 HIS A CA 1
ATOM 831 C C . HIS A 1 103 ? 3.469 6.055 8.508 1.00 90.94 103 HIS A C 1
ATOM 833 O O . HIS A 1 103 ? 3.969 5.476 9.465 1.00 90.94 103 HIS A O 1
ATOM 839 N N . GLY A 1 104 ? 2.347 5.600 7.934 1.00 92.88 104 GLY A N 1
ATOM 840 C CA . GLY A 1 104 ? 1.607 4.418 8.406 1.00 92.88 104 GLY A CA 1
ATOM 841 C C . GLY A 1 104 ? 2.064 3.069 7.829 1.00 92.88 104 GLY A C 1
ATOM 842 O O . GLY A 1 104 ? 1.558 2.028 8.244 1.00 92.88 104 GLY A O 1
ATOM 843 N N . ARG A 1 105 ? 3.011 3.054 6.880 1.00 94.62 105 ARG A N 1
ATOM 844 C CA . ARG A 1 105 ? 3.424 1.831 6.166 1.00 94.62 105 ARG A CA 1
ATOM 845 C C . ARG A 1 105 ? 4.055 0.790 7.093 1.00 94.62 105 ARG A C 1
ATOM 847 O O . ARG A 1 105 ? 3.770 -0.396 6.962 1.00 94.62 105 ARG A O 1
ATOM 854 N N . GLY A 1 106 ? 4.861 1.235 8.060 1.00 96.69 106 GLY A N 1
ATOM 855 C CA . GLY A 1 106 ? 5.545 0.338 8.998 1.00 96.69 106 GLY A CA 1
ATOM 856 C C . GLY A 1 106 ? 4.583 -0.485 9.861 1.00 96.69 106 GLY A C 1
ATOM 857 O O . GLY A 1 106 ? 4.867 -1.644 10.157 1.00 96.69 106 GLY A O 1
ATOM 858 N N . ARG A 1 107 ? 3.406 0.067 10.205 1.00 97.25 107 ARG A N 1
ATOM 859 C CA . ARG A 1 107 ? 2.359 -0.676 10.924 1.00 97.25 107 ARG A CA 1
ATOM 860 C C . ARG A 1 107 ? 1.844 -1.846 10.088 1.00 97.25 107 ARG A C 1
ATOM 862 O O . ARG A 1 107 ? 1.768 -2.958 10.600 1.00 97.25 107 ARG A O 1
ATOM 869 N N . ALA A 1 108 ? 1.553 -1.616 8.809 1.00 97.69 108 ALA A N 1
ATOM 870 C CA . ALA A 1 108 ? 1.083 -2.659 7.900 1.00 97.69 108 ALA A CA 1
ATOM 871 C C . ALA A 1 108 ? 2.147 -3.748 7.656 1.00 97.69 108 ALA A C 1
ATOM 873 O O . ALA A 1 108 ? 1.825 -4.933 7.693 1.00 97.69 108 ALA A O 1
ATOM 874 N N . GLU A 1 109 ? 3.423 -3.376 7.499 1.00 97.75 109 GLU A N 1
ATOM 875 C CA . GLU A 1 109 ? 4.519 -4.358 7.414 1.00 97.75 109 GLU A CA 1
ATOM 876 C C . GLU A 1 109 ? 4.647 -5.194 8.689 1.00 97.75 109 GLU A C 1
ATOM 878 O O . GLU A 1 109 ? 4.817 -6.411 8.617 1.00 97.75 109 GLU A O 1
ATOM 883 N N . GLY A 1 110 ? 4.530 -4.556 9.857 1.00 98.06 110 GLY A N 1
ATOM 884 C CA . GLY A 1 110 ? 4.544 -5.246 11.144 1.00 98.06 110 GLY A CA 1
ATOM 885 C C . GLY A 1 110 ? 3.412 -6.265 11.276 1.00 98.06 110 GLY A C 1
ATOM 886 O O . GLY A 1 110 ? 3.645 -7.365 11.768 1.00 98.06 110 GLY A O 1
ATOM 887 N N . LEU A 1 111 ? 2.213 -5.933 10.787 1.00 98.25 111 LEU A N 1
ATOM 888 C CA . LEU A 1 111 ? 1.066 -6.844 10.759 1.00 98.25 111 LEU A CA 1
ATOM 889 C C . LEU A 1 111 ? 1.308 -8.054 9.845 1.00 98.25 111 LEU A C 1
ATOM 891 O O . LEU A 1 111 ? 1.097 -9.190 10.265 1.00 98.25 111 LEU A O 1
ATOM 895 N N . LEU A 1 112 ? 1.805 -7.832 8.623 1.00 98.44 112 LEU A N 1
ATOM 896 C CA . LEU A 1 112 ? 2.148 -8.920 7.697 1.00 98.44 112 LEU A CA 1
ATOM 897 C C . LEU A 1 112 ? 3.220 -9.851 8.283 1.00 98.44 112 LEU A C 1
ATOM 899 O O . LEU A 1 112 ? 3.122 -11.073 8.148 1.00 98.44 112 LEU A O 1
ATOM 903 N N . ARG A 1 113 ? 4.214 -9.282 8.972 1.00 98.06 113 ARG A N 1
ATOM 904 C CA . ARG A 1 113 ? 5.270 -10.046 9.641 1.00 98.06 113 ARG A CA 1
ATOM 905 C C . ARG A 1 113 ? 4.751 -10.839 10.829 1.00 98.06 113 ARG A C 1
ATOM 907 O O . ARG A 1 113 ? 5.038 -12.024 10.933 1.00 98.06 113 ARG A O 1
ATOM 914 N N . GLY A 1 114 ? 3.988 -10.198 11.709 1.00 97.50 114 GLY A N 1
ATOM 915 C CA . GLY A 1 114 ? 3.491 -10.822 12.933 1.00 97.50 114 GLY A CA 1
ATOM 916 C C . GLY A 1 114 ? 2.479 -11.934 12.670 1.00 97.50 114 GLY A C 1
ATOM 917 O O . GLY A 1 114 ? 2.567 -12.988 13.289 1.00 97.50 114 GLY A O 1
ATOM 918 N N . PHE A 1 115 ? 1.543 -11.721 11.743 1.00 97.56 115 PHE A N 1
ATOM 919 C CA . PHE A 1 115 ? 0.429 -12.649 11.532 1.00 97.56 115 PHE A CA 1
ATOM 920 C C . PHE A 1 115 ? 0.740 -13.752 10.510 1.00 97.56 115 PHE A C 1
ATOM 922 O O . PHE A 1 115 ? 0.335 -14.894 10.700 1.00 97.56 115 PHE A O 1
ATOM 929 N N . TYR A 1 116 ? 1.459 -13.427 9.428 1.00 96.69 116 TYR A N 1
ATOM 930 C CA . TYR A 1 116 ? 1.762 -14.368 8.337 1.00 96.69 116 TYR A CA 1
ATOM 931 C C . TYR A 1 116 ? 3.243 -14.767 8.250 1.00 96.69 116 TYR A C 1
ATOM 933 O O . TYR A 1 116 ? 3.614 -15.494 7.332 1.00 96.69 116 TYR A O 1
ATOM 941 N N . GLY A 1 117 ? 4.109 -14.287 9.151 1.00 97.12 117 GLY A N 1
ATOM 942 C CA . GLY A 1 117 ? 5.544 -14.598 9.117 1.00 97.12 117 GLY A CA 1
ATOM 943 C C . GLY A 1 117 ? 6.291 -13.998 7.920 1.00 97.12 117 GLY A C 1
ATOM 944 O O . GLY A 1 117 ? 7.383 -14.451 7.589 1.00 97.12 117 GLY A O 1
ATOM 945 N N . ARG A 1 118 ? 5.712 -13.000 7.241 1.00 96.62 118 ARG A N 1
ATOM 946 C CA . ARG A 1 118 ? 6.324 -12.376 6.059 1.00 96.62 118 ARG A CA 1
ATOM 947 C C . ARG A 1 118 ? 7.477 -11.444 6.432 1.00 96.62 118 ARG A C 1
ATOM 949 O O . ARG A 1 118 ? 7.437 -10.768 7.453 1.00 96.62 118 ARG A O 1
ATOM 956 N N . GLU A 1 119 ? 8.459 -11.289 5.550 1.00 95.12 119 GLU A N 1
ATOM 957 C CA . GLU A 1 119 ? 9.508 -10.273 5.742 1.00 95.12 119 GLU A CA 1
ATOM 958 C C . GLU A 1 119 ? 8.957 -8.838 5.621 1.00 95.12 119 GLU A C 1
ATOM 960 O O . GLU A 1 119 ? 9.374 -7.937 6.356 1.00 95.12 119 GLU A O 1
ATOM 965 N N . GLY A 1 120 ? 7.961 -8.651 4.750 1.00 95.88 120 GLY A N 1
ATOM 966 C CA . GLY A 1 120 ? 7.251 -7.402 4.493 1.00 95.88 120 GLY A CA 1
ATOM 967 C C . GLY A 1 120 ? 6.250 -7.565 3.346 1.00 95.88 120 GLY A C 1
ATOM 968 O O . GLY A 1 120 ? 5.781 -8.677 3.073 1.00 95.88 120 GLY A O 1
ATOM 969 N N . PHE A 1 121 ? 5.939 -6.458 2.671 1.00 97.88 121 PHE A N 1
ATOM 970 C CA . PHE A 1 121 ? 5.141 -6.471 1.443 1.00 97.88 121 PHE A CA 1
ATOM 971 C C . PHE A 1 121 ? 5.839 -7.232 0.306 1.00 97.88 121 PHE A C 1
ATOM 973 O O . PHE A 1 121 ? 7.065 -7.282 0.221 1.00 97.88 121 PHE A O 1
ATOM 980 N N . THR A 1 122 ? 5.040 -7.790 -0.596 1.00 97.19 122 THR A N 1
ATOM 981 C CA . THR A 1 122 ? 5.482 -8.411 -1.847 1.00 97.19 122 THR A CA 1
ATOM 982 C C . THR A 1 122 ? 6.157 -7.371 -2.739 1.00 97.19 122 THR A C 1
ATOM 984 O O . THR A 1 122 ? 5.634 -6.273 -2.925 1.00 97.19 122 THR A O 1
ATOM 987 N N . GLY A 1 123 ? 7.320 -7.718 -3.294 1.00 94.88 123 GLY A N 1
ATOM 988 C CA . GLY A 1 123 ? 8.069 -6.846 -4.197 1.00 94.88 123 GLY A CA 1
ATOM 989 C C . GLY A 1 123 ? 7.380 -6.653 -5.553 1.00 94.88 123 GLY A C 1
ATOM 990 O O . GLY A 1 123 ? 6.678 -7.537 -6.040 1.00 94.88 123 GLY A O 1
ATOM 991 N N . VAL A 1 124 ? 7.639 -5.515 -6.206 1.00 92.56 124 VAL A N 1
ATOM 992 C CA . VAL A 1 124 ? 6.969 -5.112 -7.458 1.00 92.56 124 VAL A CA 1
ATOM 993 C C . VAL A 1 124 ? 7.186 -6.118 -8.581 1.00 92.56 124 VAL A C 1
ATOM 995 O O . VAL A 1 124 ? 6.271 -6.402 -9.342 1.00 92.56 124 VAL A O 1
ATOM 998 N N . GLN A 1 125 ? 8.389 -6.685 -8.662 1.00 92.44 125 GLN A N 1
ATOM 999 C CA . GLN A 1 125 ? 8.737 -7.668 -9.681 1.00 92.44 125 GLN A CA 1
ATOM 1000 C C . GLN A 1 125 ? 7.930 -8.956 -9.511 1.00 92.44 125 GLN A C 1
ATOM 1002 O O . GLN A 1 125 ? 7.416 -9.487 -10.488 1.00 92.44 125 GLN A O 1
ATOM 1007 N N . GLU A 1 126 ? 7.764 -9.424 -8.276 1.00 94.12 126 GLU A N 1
ATOM 1008 C CA . GLU A 1 126 ? 6.982 -10.627 -8.000 1.00 94.12 126 GLU A CA 1
ATOM 1009 C C . GLU A 1 126 ? 5.486 -10.399 -8.243 1.00 94.12 126 GLU A C 1
ATOM 1011 O O . GLU A 1 126 ? 4.850 -11.190 -8.934 1.00 94.12 126 GLU A O 1
ATOM 1016 N N . SER A 1 127 ? 4.948 -9.267 -7.777 1.00 94.12 127 SER A N 1
ATOM 1017 C CA . SER A 1 127 ? 3.547 -8.893 -8.004 1.00 94.12 127 SER A CA 1
ATOM 1018 C C . SER A 1 127 ? 3.218 -8.792 -9.502 1.00 94.12 127 SER A C 1
ATOM 1020 O O . SER A 1 127 ? 2.215 -9.327 -9.970 1.00 94.12 127 SER A O 1
ATOM 1022 N N . LEU A 1 128 ? 4.108 -8.178 -10.294 1.00 92.94 128 LEU A N 1
ATOM 1023 C CA . LEU A 1 128 ? 3.969 -8.111 -11.753 1.00 92.94 128 LEU A CA 1
ATOM 1024 C C . LEU A 1 128 ? 4.114 -9.479 -12.425 1.00 92.94 128 LEU A C 1
ATOM 1026 O O . LEU A 1 128 ? 3.373 -9.761 -13.362 1.00 92.94 128 LEU A O 1
ATOM 1030 N N . ARG A 1 129 ? 5.049 -10.325 -11.975 1.00 93.75 129 ARG A N 1
ATOM 1031 C CA . ARG A 1 12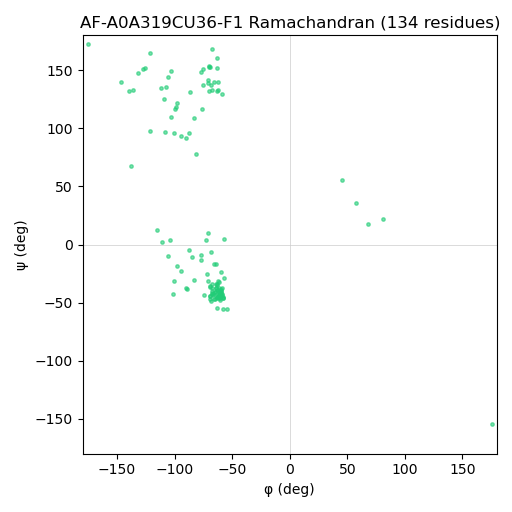9 ? 5.250 -11.671 -12.528 1.00 93.75 129 ARG A CA 1
ATOM 1032 C C . ARG A 1 129 ? 3.969 -12.495 -12.412 1.00 93.75 129 ARG A C 1
ATOM 1034 O O . ARG A 1 129 ? 3.443 -12.936 -13.430 1.00 93.75 129 ARG A O 1
ATOM 1041 N N . VAL A 1 130 ? 3.437 -12.618 -11.197 1.00 93.31 130 VAL A N 1
ATOM 1042 C CA . VAL A 1 130 ? 2.209 -13.382 -10.927 1.00 93.31 130 VAL A CA 1
ATOM 1043 C C . VAL A 1 130 ? 1.001 -12.745 -11.620 1.00 93.31 130 VAL A C 1
ATOM 1045 O O . VAL A 1 130 ? 0.181 -13.443 -12.213 1.00 93.31 130 VAL A O 1
ATOM 1048 N N . GLY A 1 131 ? 0.906 -11.411 -11.607 1.00 90.56 131 GLY A N 1
ATOM 1049 C CA . GLY A 1 131 ? -0.205 -10.691 -12.230 1.00 90.56 131 GLY A CA 1
ATOM 1050 C C . GLY A 1 131 ? -0.294 -10.869 -13.748 1.00 90.56 131 GLY A C 1
ATOM 1051 O O . GLY A 1 131 ? -1.395 -10.921 -14.285 1.00 90.56 131 GLY A O 1
ATOM 1052 N N . VAL A 1 132 ? 0.843 -10.977 -14.443 1.00 89.12 132 VAL A N 1
ATOM 1053 C CA . VAL A 1 132 ? 0.886 -11.164 -15.904 1.00 89.12 132 VAL A CA 1
ATOM 1054 C C . VAL A 1 132 ? 0.716 -12.639 -16.300 1.00 89.12 132 VAL A C 1
ATOM 1056 O O . VAL A 1 132 ? 0.160 -12.913 -17.364 1.00 89.12 132 VAL A O 1
ATOM 1059 N N . GLU A 1 133 ? 1.158 -13.587 -15.467 1.00 83.94 133 GLU A N 1
ATOM 1060 C CA . GLU A 1 133 ? 0.926 -15.030 -15.671 1.00 83.94 133 GLU A CA 1
ATOM 1061 C C . GLU A 1 133 ? -0.571 -15.376 -15.666 1.00 83.94 133 GLU A C 1
ATOM 1063 O O . GLU A 1 133 ? -1.017 -16.169 -16.485 1.00 83.94 133 GLU A O 1
ATOM 1068 N N . GLY A 1 134 ? -1.373 -14.728 -14.815 1.00 71.06 134 GLY A N 1
ATOM 1069 C CA . GLY A 1 134 ? -2.824 -14.950 -14.751 1.00 71.06 134 GLY A CA 1
ATOM 1070 C C . GLY A 1 134 ? -3.643 -14.384 -15.923 1.00 71.06 134 GLY A C 1
ATOM 1071 O O . GLY A 1 134 ? -4.870 -14.416 -15.859 1.00 71.06 134 GLY A O 1
ATOM 1072 N N . MET A 1 135 ? -3.000 -13.811 -16.948 1.00 69.56 135 MET A N 1
ATOM 1073 C CA . MET A 1 135 ? -3.661 -13.219 -18.124 1.00 69.56 135 MET A CA 1
ATOM 1074 C C . MET A 1 135 ? -3.575 -14.094 -19.388 1.00 69.56 135 MET A C 1
ATOM 1076 O O . MET A 1 135 ? -3.983 -13.637 -20.458 1.00 69.56 135 MET A O 1
ATOM 1080 N N . GLU A 1 136 ? -3.008 -15.297 -19.278 1.00 58.00 136 GLU A N 1
ATOM 1081 C CA . GLU A 1 136 ? -3.028 -16.341 -20.317 1.00 58.00 136 GLU A CA 1
ATOM 1082 C C . GLU A 1 136 ? -4.351 -17.120 -20.295 1.00 58.00 136 GLU A C 1
ATOM 1084 O O . GLU A 1 136 ? -4.870 -17.401 -21.400 1.00 58.00 136 GLU A O 1
#

Solvent-accessible surface area (backbone atoms only — not comparable to full-atom values): 8256 Å² total; per-residue (Å²): 109,69,70,60,51,53,55,48,51,54,53,51,53,53,50,49,46,73,74,64,62,60,101,64,78,57,61,46,79,43,63,59,85,52,94,44,39,40,53,38,69,66,57,52,51,49,51,53,50,44,48,72,69,39,84,89,52,57,72,42,76,39,31,40,56,41,43,80,49,50,57,69,59,50,40,60,49,52,42,70,76,38,73,88,50,82,82,64,70,82,53,68,80,89,71,83,77,83,82,82,80,66,87,48,29,63,59,39,31,48,48,40,26,74,76,71,68,35,96,44,62,62,51,69,69,58,45,50,51,58,60,58,62,77,72,118

InterPro domains:
  IPR036291 NAD(P)-binding domain superfamily [SSF51735] (1-94)

Foldseek 3Di:
DVVVVVVVVVVVVVVCCVVVVDPAFDEAEDEDPDPFFHAFPVLSVLLVVLCRPPPVNGPYYAYRTQGTDAQQVQLVLVCVLPVVDPVRDDGDPDDDHDPDDDPRQVVSQVSCCVPVVDNGTDDPSVSSNVVVVVVD

Radius of gyration: 17.77 Å; Cα contacts (8 Å, |Δi|>4): 151; chains: 1; bounding box: 39×29×48 Å

Mean predicted aligned error: 3.83 Å

Secondary structure (DSSP, 8-state):
-HHHHHHHHHHHHHHHHHHH--SS---EEEE--STTEE--HHHHHHHHHHHHH-TT--S-EEEE--EE--HHHHHHHHHHH-TT-TTSPPPPSSPPPP----TTHHHHHHHHHHHH--SSSPPHHHHHHHHHHTT-